Protein AF-A0A8T5S603-F1 (afdb_monomer)

Solvent-accessible surface area (backbone atoms only — not comparable to full-atom values): 5965 Å² total; pe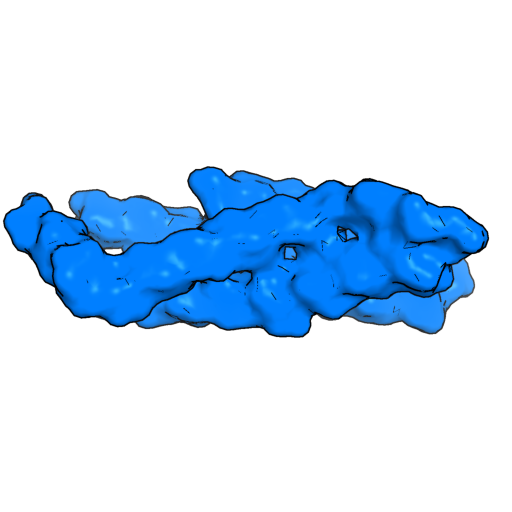r-residue (Å²): 108,43,32,60,37,17,38,50,42,12,53,53,24,48,55,54,23,68,76,29,55,94,42,60,78,76,19,47,64,27,65,56,34,18,59,38,18,40,52,17,13,52,28,32,47,52,19,59,55,28,67,79,71,44,93,61,48,66,59,28,46,53,40,31,46,51,16,25,48,41,23,38,72,41,25,48,58,50,18,48,41,57,17,62,66,76,43,100,59,78,47,91,41,80,42,40,56,22,21,54,46,21,49,56,51,36,52,45,60,66,34,64,75,52,36,51,60,62,69,75,108

pLDDT: mean 87.83, std 9.68, range [55.69, 97.62]

Mean predicted aligned error: 4.92 Å

Structure (mmCIF, N/CA/C/O backbone):
data_AF-A0A8T5S603-F1
#
_entry.id   AF-A0A8T5S603-F1
#
loop_
_atom_site.group_PDB
_atom_site.id
_atom_site.type_symbol
_atom_site.label_atom_id
_atom_site.label_alt_id
_atom_site.label_comp_id
_atom_site.label_asym_id
_atom_site.label_entity_id
_atom_site.label_seq_id
_atom_site.pdbx_PDB_ins_code
_atom_site.Cartn_x
_atom_site.Cartn_y
_atom_site.Cartn_z
_atom_site.occupancy
_atom_site.B_iso_or_equiv
_atom_site.auth_seq_id
_atom_site.auth_comp_id
_atom_site.auth_asym_id
_atom_site.auth_atom_id
_atom_site.pdbx_PDB_model_num
ATOM 1 N N . MET A 1 1 ? 4.869 -1.767 8.976 1.00 86.56 1 MET A N 1
ATOM 2 C CA . MET A 1 1 ? 5.707 -2.254 7.857 1.00 86.56 1 MET A CA 1
ATOM 3 C C . MET A 1 1 ? 5.125 -1.909 6.481 1.00 86.56 1 MET A C 1
ATOM 5 O O . MET A 1 1 ? 5.875 -1.384 5.674 1.00 86.56 1 MET A O 1
ATOM 9 N N . ALA A 1 2 ? 3.818 -2.098 6.217 1.00 90.88 2 ALA A N 1
ATOM 10 C CA . ALA A 1 2 ? 3.201 -1.730 4.925 1.00 90.88 2 ALA A CA 1
ATOM 11 C C . ALA A 1 2 ? 3.449 -0.265 4.504 1.00 90.88 2 ALA A C 1
ATOM 13 O O . ALA A 1 2 ? 3.831 -0.029 3.366 1.00 90.88 2 ALA A O 1
ATOM 14 N N . PHE A 1 3 ? 3.336 0.699 5.427 1.00 91.88 3 PHE A N 1
ATOM 15 C CA . PHE A 1 3 ? 3.730 2.101 5.200 1.00 91.88 3 PHE A CA 1
ATOM 16 C C . PHE A 1 3 ? 5.142 2.227 4.595 1.00 91.88 3 PHE A C 1
ATOM 18 O O . PHE A 1 3 ? 5.314 2.709 3.479 1.00 91.88 3 PHE A O 1
ATOM 25 N N . ILE A 1 4 ? 6.146 1.716 5.312 1.00 93.25 4 ILE A N 1
ATOM 26 C CA . ILE A 1 4 ? 7.565 1.837 4.951 1.00 93.25 4 ILE A CA 1
ATOM 27 C C . ILE A 1 4 ? 7.849 1.163 3.606 1.00 93.25 4 ILE A C 1
ATOM 29 O O . ILE A 1 4 ? 8.516 1.741 2.758 1.00 93.25 4 ILE A O 1
ATOM 33 N N . LEU A 1 5 ? 7.326 -0.044 3.386 1.00 94.12 5 LEU A N 1
ATOM 34 C CA . LEU A 1 5 ? 7.613 -0.798 2.165 1.00 94.12 5 LEU A CA 1
ATOM 35 C C . LEU A 1 5 ? 6.969 -0.176 0.923 1.00 94.12 5 LEU A C 1
ATOM 37 O O . LEU A 1 5 ? 7.609 -0.125 -0.122 1.00 94.12 5 LEU A O 1
ATOM 41 N N . ASN A 1 6 ? 5.745 0.349 1.029 1.00 92.88 6 ASN A N 1
ATOM 42 C CA . ASN A 1 6 ? 5.133 1.074 -0.087 1.00 92.88 6 ASN A CA 1
ATOM 43 C C . ASN A 1 6 ? 5.858 2.404 -0.346 1.00 92.88 6 ASN A C 1
ATOM 45 O O . ASN A 1 6 ? 6.055 2.772 -1.498 1.00 92.88 6 ASN A O 1
ATOM 49 N N . PHE A 1 7 ? 6.357 3.080 0.694 1.00 92.62 7 PHE A N 1
ATOM 50 C CA . PHE A 1 7 ? 7.216 4.252 0.513 1.00 92.62 7 PHE A CA 1
ATOM 51 C C . PHE A 1 7 ? 8.514 3.910 -0.238 1.00 92.62 7 PHE A C 1
ATOM 53 O O . PHE A 1 7 ? 8.836 4.563 -1.228 1.00 92.62 7 PHE A O 1
ATOM 60 N N . ILE A 1 8 ? 9.223 2.852 0.177 1.00 92.88 8 ILE A N 1
ATOM 61 C CA . ILE A 1 8 ? 10.445 2.376 -0.494 1.00 92.88 8 ILE A CA 1
ATOM 62 C C . ILE A 1 8 ? 10.154 2.004 -1.950 1.00 92.88 8 ILE A C 1
ATOM 64 O O . ILE A 1 8 ? 10.891 2.428 -2.836 1.00 92.88 8 ILE A O 1
ATOM 68 N N . ASN A 1 9 ? 9.067 1.273 -2.215 1.00 91.44 9 ASN A N 1
ATOM 69 C CA . ASN A 1 9 ? 8.650 0.939 -3.577 1.00 91.44 9 ASN A CA 1
ATOM 70 C C . ASN A 1 9 ? 8.373 2.194 -4.416 1.00 91.44 9 ASN A C 1
ATOM 72 O O . ASN A 1 9 ? 8.751 2.240 -5.583 1.00 91.44 9 ASN A O 1
ATOM 76 N N . GLY A 1 10 ? 7.745 3.218 -3.834 1.00 88.75 10 GLY A N 1
ATOM 77 C CA . GLY A 1 10 ? 7.529 4.496 -4.506 1.00 88.75 10 GLY A CA 1
ATOM 78 C C . GLY A 1 10 ? 8.847 5.180 -4.879 1.00 88.75 10 GLY A C 1
ATOM 79 O O . GLY A 1 10 ? 9.020 5.559 -6.032 1.00 88.75 10 GLY A O 1
ATOM 80 N N . ILE A 1 11 ? 9.801 5.267 -3.943 1.00 90.69 11 ILE A N 1
ATOM 81 C CA . ILE A 1 11 ? 11.124 5.868 -4.186 1.00 90.69 11 ILE A CA 1
ATOM 82 C C . ILE A 1 11 ? 11.912 5.075 -5.234 1.00 90.69 11 ILE A C 1
ATOM 84 O O . ILE A 1 11 ? 12.465 5.657 -6.164 1.00 90.69 11 ILE A O 1
ATOM 88 N N . ALA A 1 12 ? 11.933 3.746 -5.127 1.00 87.81 12 ALA A N 1
ATOM 89 C CA . ALA A 1 12 ? 12.627 2.887 -6.080 1.00 87.81 12 ALA A CA 1
ATOM 90 C C . ALA A 1 12 ? 12.036 3.003 -7.494 1.00 87.81 12 ALA A C 1
ATOM 92 O O . ALA A 1 12 ? 12.784 3.026 -8.475 1.00 87.81 12 ALA A O 1
ATOM 93 N N . ALA A 1 13 ? 10.710 3.146 -7.606 1.00 86.19 13 ALA A N 1
ATOM 94 C CA . ALA A 1 13 ? 10.050 3.425 -8.875 1.00 86.19 13 ALA A CA 1
ATOM 95 C C . ALA A 1 13 ? 10.449 4.802 -9.430 1.00 86.19 13 ALA A C 1
ATOM 97 O O . ALA A 1 13 ? 10.723 4.900 -10.622 1.00 86.19 13 ALA A O 1
ATOM 98 N N . THR A 1 14 ? 10.575 5.841 -8.591 1.00 86.50 14 THR A N 1
ATOM 99 C CA . THR A 1 14 ? 11.101 7.150 -9.022 1.00 86.50 14 THR A CA 1
ATOM 100 C C . THR A 1 14 ? 12.509 7.026 -9.598 1.00 86.50 14 THR A C 1
ATOM 102 O O . THR A 1 14 ? 12.776 7.557 -10.672 1.00 86.50 14 THR A O 1
ATOM 105 N N . THR A 1 15 ? 13.413 6.311 -8.923 1.00 84.25 15 THR A N 1
ATOM 106 C CA . THR A 1 15 ? 14.794 6.144 -9.397 1.00 84.25 15 THR A CA 1
ATOM 107 C C . THR A 1 15 ? 14.847 5.422 -10.743 1.00 84.25 15 THR A C 1
ATOM 109 O O . THR A 1 15 ? 15.549 5.868 -11.649 1.00 84.25 15 THR A O 1
ATOM 112 N N . ARG A 1 16 ? 14.081 4.335 -10.908 1.00 81.81 16 ARG A N 1
ATOM 113 C CA . ARG A 1 16 ? 14.026 3.606 -12.185 1.00 81.81 16 ARG A CA 1
ATOM 114 C C . ARG A 1 16 ? 13.375 4.415 -13.297 1.00 81.81 16 ARG A C 1
ATOM 116 O O . ARG A 1 16 ? 13.887 4.397 -14.409 1.00 81.81 16 ARG A O 1
ATOM 123 N N . MET A 1 17 ? 12.325 5.172 -12.981 1.00 84.19 17 MET A N 1
ATOM 124 C CA . MET A 1 17 ? 11.711 6.109 -13.916 1.00 84.19 17 MET A CA 1
ATOM 125 C C . MET A 1 17 ? 12.756 7.096 -14.431 1.00 84.19 17 MET A C 1
ATOM 127 O O . MET A 1 17 ? 12.986 7.131 -15.629 1.00 84.19 17 MET A O 1
ATOM 131 N N . VAL A 1 18 ? 13.445 7.825 -13.542 1.00 82.62 18 VAL A N 1
ATOM 132 C CA . VAL A 1 18 ? 14.439 8.848 -13.921 1.00 82.62 18 VAL A CA 1
ATOM 133 C C . VAL A 1 18 ? 15.549 8.277 -14.804 1.00 82.62 18 VAL A C 1
ATOM 135 O O . VAL A 1 18 ? 15.926 8.904 -15.790 1.00 82.62 18 VAL A O 1
ATOM 138 N N . ASN A 1 19 ? 16.017 7.067 -14.502 1.00 78.25 19 ASN A N 1
ATOM 139 C CA . ASN A 1 19 ? 17.068 6.410 -15.280 1.00 78.25 19 ASN A CA 1
ATOM 140 C C . ASN A 1 19 ? 16.596 5.893 -16.650 1.00 78.25 19 ASN A C 1
ATOM 142 O O . ASN A 1 19 ? 17.434 5.633 -17.508 1.00 78.25 19 ASN A O 1
ATOM 146 N N . ARG A 1 20 ? 15.282 5.740 -16.861 1.00 72.69 20 ARG A N 1
ATOM 147 C CA . ARG A 1 20 ? 14.680 5.223 -18.102 1.00 72.69 20 ARG A CA 1
ATOM 148 C C . ARG A 1 20 ? 13.834 6.242 -18.864 1.00 72.69 20 ARG A C 1
ATOM 150 O O . ARG A 1 20 ? 13.239 5.890 -19.870 1.00 72.69 20 ARG A O 1
ATOM 157 N N . ILE A 1 21 ? 13.815 7.511 -18.443 1.00 62.09 21 ILE A N 1
ATOM 158 C CA . ILE A 1 21 ? 13.124 8.607 -19.151 1.00 62.09 21 ILE A CA 1
ATOM 159 C C . ILE A 1 21 ? 13.448 8.687 -20.660 1.00 62.09 21 ILE A C 1
ATOM 161 O O . ILE A 1 21 ? 12.535 9.035 -21.408 1.00 62.09 21 ILE A O 1
ATOM 165 N N . PRO A 1 22 ? 14.669 8.374 -21.154 1.00 63.91 22 PRO A N 1
ATOM 166 C CA . PRO A 1 22 ? 14.920 8.350 -22.597 1.00 63.91 22 PRO A CA 1
ATOM 167 C C . PRO A 1 22 ? 14.009 7.374 -23.368 1.00 63.91 22 PRO A C 1
ATOM 169 O O . PRO A 1 22 ? 13.685 7.652 -24.519 1.00 63.91 22 PRO A O 1
ATOM 172 N N . ASP A 1 23 ? 13.532 6.306 -22.715 1.00 70.00 23 ASP A N 1
ATOM 173 C CA . ASP A 1 23 ? 12.595 5.310 -23.243 1.00 70.00 23 ASP A CA 1
ATOM 174 C C . ASP A 1 23 ? 11.236 5.387 -22.523 1.00 70.00 23 ASP A C 1
ATOM 176 O O . ASP A 1 23 ? 10.934 4.666 -21.567 1.00 70.00 23 ASP A O 1
ATOM 180 N N . TYR A 1 24 ? 10.360 6.261 -23.028 1.00 61.19 24 TYR A N 1
ATOM 181 C CA . TYR A 1 24 ? 9.011 6.487 -22.485 1.00 61.19 24 TYR A CA 1
ATOM 182 C C . TYR A 1 24 ? 8.161 5.212 -22.342 1.00 61.19 24 TYR A C 1
ATOM 184 O O . TYR A 1 24 ? 7.322 5.137 -21.440 1.00 61.19 24 TYR A O 1
ATOM 192 N N . GLY A 1 25 ? 8.363 4.218 -23.216 1.00 65.56 25 GLY A N 1
ATOM 193 C CA . GLY A 1 25 ? 7.656 2.937 -23.160 1.00 65.56 25 GLY A CA 1
ATOM 194 C C . GLY A 1 25 ? 7.967 2.168 -21.876 1.00 65.56 25 GLY A C 1
ATOM 195 O O . GLY A 1 25 ? 7.049 1.794 -21.144 1.00 65.56 25 GLY A O 1
ATOM 196 N N . GLU A 1 26 ? 9.250 2.023 -21.550 1.00 66.88 26 GLU A N 1
ATOM 197 C CA . GLU A 1 26 ? 9.706 1.322 -20.346 1.00 66.88 26 GLU A CA 1
ATOM 198 C C . GLU A 1 26 ? 9.457 2.125 -19.063 1.00 66.88 26 GLU A C 1
ATOM 200 O O . GLU A 1 26 ? 9.198 1.560 -18.001 1.00 66.88 26 GLU A O 1
ATOM 205 N N . ALA A 1 27 ? 9.473 3.459 -19.143 1.00 71.62 27 ALA A N 1
ATOM 206 C CA . ALA A 1 27 ? 9.206 4.324 -17.995 1.00 71.62 27 ALA A CA 1
ATOM 207 C C . ALA A 1 27 ? 7.723 4.333 -17.558 1.00 71.62 27 ALA A C 1
ATOM 209 O O . ALA A 1 27 ? 7.411 4.726 -16.429 1.00 71.62 27 ALA A O 1
ATOM 210 N N . SER A 1 28 ? 6.799 3.904 -18.426 1.00 79.12 28 SER A N 1
ATOM 211 C CA . SER A 1 28 ? 5.349 4.038 -18.220 1.00 79.12 28 SER A CA 1
ATOM 212 C C . SER A 1 28 ? 4.814 3.308 -16.984 1.00 79.12 28 SER A C 1
ATOM 214 O O . SER A 1 28 ? 4.035 3.885 -16.219 1.00 79.12 28 SER A O 1
ATOM 216 N N . MET A 1 29 ? 5.286 2.087 -16.714 1.00 81.44 29 MET A N 1
ATOM 217 C CA . MET A 1 29 ? 4.887 1.354 -15.509 1.00 81.44 29 MET A CA 1
ATOM 218 C C . MET A 1 29 ? 5.371 2.044 -14.235 1.00 81.44 29 MET A C 1
ATOM 220 O O . MET A 1 29 ? 4.632 2.122 -13.250 1.00 81.44 29 MET A O 1
ATOM 224 N N . TYR A 1 30 ? 6.566 2.629 -14.254 1.00 85.12 30 TYR A N 1
ATOM 225 C CA . TYR A 1 30 ? 7.101 3.361 -13.109 1.00 85.12 30 TYR A CA 1
ATOM 226 C C . TYR A 1 30 ? 6.356 4.676 -12.849 1.00 85.12 30 TYR A C 1
ATOM 228 O O . TYR A 1 30 ? 6.128 5.017 -11.685 1.00 85.12 30 TYR A O 1
ATOM 236 N N . MET A 1 31 ? 5.900 5.360 -13.905 1.00 85.06 31 MET A N 1
ATOM 237 C CA . MET A 1 31 ? 5.105 6.592 -13.803 1.00 85.06 31 MET A CA 1
ATOM 238 C C . MET A 1 31 ? 3.772 6.386 -13.077 1.00 85.06 31 MET A C 1
ATOM 240 O O . MET A 1 31 ? 3.347 7.265 -12.329 1.00 85.06 31 MET A O 1
ATOM 244 N N . LEU A 1 32 ? 3.120 5.231 -13.249 1.00 86.38 32 LEU A N 1
ATOM 245 C CA . LEU A 1 32 ? 1.896 4.898 -12.513 1.00 86.38 32 LEU A CA 1
ATOM 246 C C . LEU A 1 32 ? 2.203 4.344 -11.114 1.00 86.38 32 LEU A C 1
ATOM 248 O O . LEU A 1 32 ? 1.505 4.645 -10.139 1.00 86.38 32 LEU A O 1
ATOM 252 N N . THR A 1 33 ? 3.262 3.542 -11.002 1.00 87.56 33 THR A N 1
ATOM 253 C CA . THR A 1 33 ? 3.585 2.830 -9.762 1.00 87.56 33 THR A CA 1
ATOM 254 C C . THR A 1 33 ? 4.118 3.744 -8.672 1.00 87.56 33 THR A C 1
ATOM 256 O O . THR A 1 33 ? 3.775 3.559 -7.502 1.00 87.56 33 THR A O 1
ATOM 259 N N . MET A 1 34 ? 4.900 4.761 -9.035 1.00 91.88 34 MET A N 1
ATOM 260 C CA . MET A 1 34 ? 5.426 5.740 -8.087 1.00 91.88 34 MET A CA 1
ATOM 261 C C . MET A 1 34 ? 4.312 6.446 -7.290 1.00 91.88 34 MET A C 1
ATOM 263 O O . MET A 1 34 ? 4.274 6.275 -6.066 1.00 91.88 34 MET A O 1
ATOM 267 N N . PRO A 1 35 ? 3.404 7.229 -7.912 1.00 92.25 35 PRO A N 1
ATOM 268 C CA . PRO A 1 35 ? 2.380 7.950 -7.167 1.00 92.25 35 PRO A CA 1
ATOM 269 C C . PRO A 1 35 ? 1.450 6.984 -6.436 1.00 92.25 35 PRO A C 1
ATOM 271 O O . PRO A 1 35 ? 1.099 7.242 -5.289 1.00 92.25 35 PRO A O 1
ATOM 274 N N . THR A 1 36 ? 1.109 5.839 -7.034 1.00 93.75 36 THR A N 1
ATOM 275 C CA . THR A 1 36 ? 0.190 4.880 -6.408 1.00 93.75 36 THR A CA 1
ATOM 276 C C . THR A 1 36 ? 0.757 4.292 -5.116 1.00 93.75 36 THR A C 1
ATOM 278 O O . THR A 1 36 ? 0.065 4.272 -4.099 1.00 93.75 36 THR A O 1
ATOM 281 N N . ASN A 1 37 ? 2.029 3.883 -5.110 1.00 93.44 37 ASN A N 1
ATOM 282 C CA . ASN A 1 37 ? 2.683 3.386 -3.898 1.00 93.44 37 ASN A CA 1
ATOM 283 C C . ASN A 1 37 ? 2.894 4.488 -2.848 1.00 93.44 37 ASN A C 1
ATOM 285 O O . ASN A 1 37 ? 2.771 4.227 -1.650 1.00 93.44 37 ASN A O 1
ATOM 289 N N . MET A 1 38 ? 3.141 5.731 -3.272 1.00 94.62 38 MET A N 1
ATOM 290 C CA . MET A 1 38 ? 3.203 6.881 -2.363 1.00 94.62 38 MET A CA 1
ATOM 291 C C . MET A 1 38 ? 1.849 7.150 -1.698 1.00 94.62 38 MET A C 1
ATOM 293 O O . MET A 1 38 ? 1.777 7.270 -0.475 1.00 94.62 38 MET A O 1
ATOM 297 N N . PHE A 1 39 ? 0.759 7.161 -2.469 1.00 96.50 39 PHE A N 1
ATOM 298 C CA . PHE A 1 39 ? -0.595 7.282 -1.929 1.00 96.50 39 PHE A CA 1
ATOM 299 C C . PHE A 1 39 ? -0.940 6.116 -1.000 1.00 96.50 39 PHE A C 1
ATOM 301 O O . PHE A 1 39 ? -1.416 6.349 0.110 1.00 96.50 39 PHE A O 1
ATOM 308 N N . ALA A 1 40 ? -0.644 4.875 -1.395 1.00 96.00 40 ALA A N 1
ATOM 309 C CA . ALA A 1 40 ? -0.844 3.706 -0.541 1.00 96.00 40 ALA A CA 1
ATOM 310 C C . ALA A 1 40 ? -0.083 3.843 0.787 1.00 96.00 40 ALA A C 1
ATOM 312 O O . ALA A 1 40 ? -0.649 3.597 1.852 1.00 96.00 40 ALA A O 1
ATOM 313 N N . SER A 1 41 ? 1.171 4.306 0.739 1.00 96.56 41 SER A N 1
ATOM 314 C CA . SER A 1 41 ? 1.961 4.616 1.930 1.00 96.56 41 SER A CA 1
ATOM 315 C C . SER A 1 41 ? 1.241 5.627 2.827 1.00 96.56 41 SER A C 1
ATOM 317 O O . SER A 1 41 ? 0.963 5.316 3.986 1.00 96.56 41 SER A O 1
ATOM 319 N N . PHE A 1 42 ? 0.820 6.781 2.304 1.00 96.88 42 PHE A N 1
ATOM 320 C CA . PHE A 1 42 ? 0.082 7.770 3.098 1.00 96.88 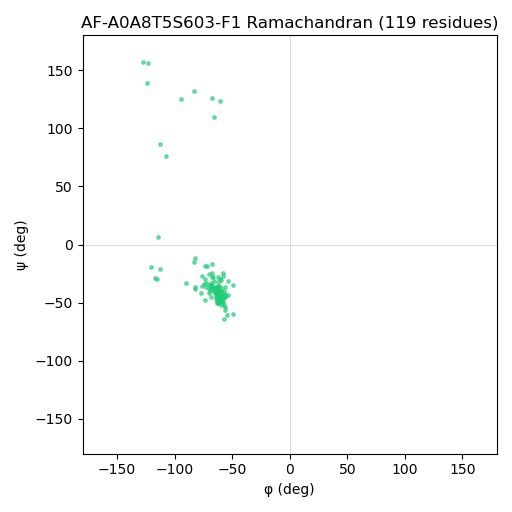42 PHE A CA 1
ATOM 321 C C . PHE A 1 42 ? -1.186 7.200 3.743 1.00 96.88 42 PHE A C 1
ATOM 323 O O . PHE A 1 42 ? -1.425 7.443 4.927 1.00 96.88 42 PHE A O 1
ATOM 330 N N . LEU A 1 43 ? -1.962 6.391 3.016 1.00 97.31 43 LEU A N 1
ATOM 331 C CA . LEU A 1 43 ? -3.162 5.745 3.556 1.00 97.31 43 LEU A CA 1
ATOM 33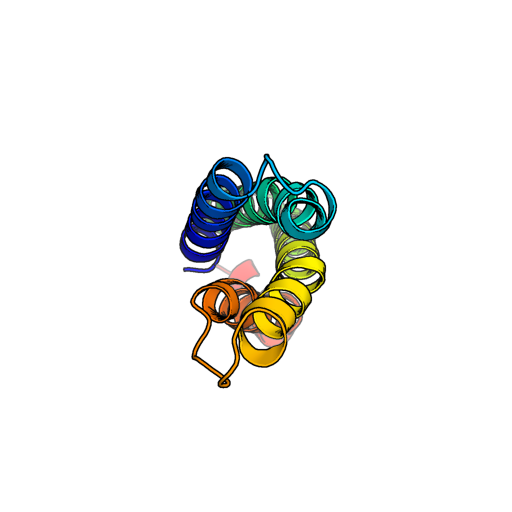2 C C . LEU A 1 43 ? -2.825 4.774 4.694 1.00 97.31 43 LEU A C 1
ATOM 334 O O . LEU A 1 43 ? -3.526 4.757 5.708 1.00 97.31 43 LEU A O 1
ATOM 338 N N . PHE A 1 44 ? -1.734 4.010 4.589 1.00 97.19 44 PHE A N 1
ATOM 339 C CA . PHE A 1 44 ? -1.265 3.156 5.683 1.00 97.19 44 PHE A CA 1
ATOM 340 C C . PHE A 1 44 ? -0.754 3.954 6.881 1.00 97.19 44 PHE A C 1
ATOM 342 O O . PHE A 1 44 ? -1.012 3.556 8.018 1.00 97.19 44 PHE A O 1
ATOM 349 N N . GLY A 1 45 ? -0.058 5.069 6.655 1.00 95.25 45 GLY A N 1
ATOM 350 C CA . GLY A 1 45 ? 0.372 5.977 7.719 1.00 95.25 45 GLY A CA 1
ATOM 351 C C . GLY A 1 45 ? -0.827 6.552 8.471 1.00 95.25 45 GLY A C 1
ATOM 352 O O . GLY A 1 45 ? -0.914 6.422 9.693 1.00 95.25 45 GLY A O 1
ATOM 353 N N . TYR A 1 4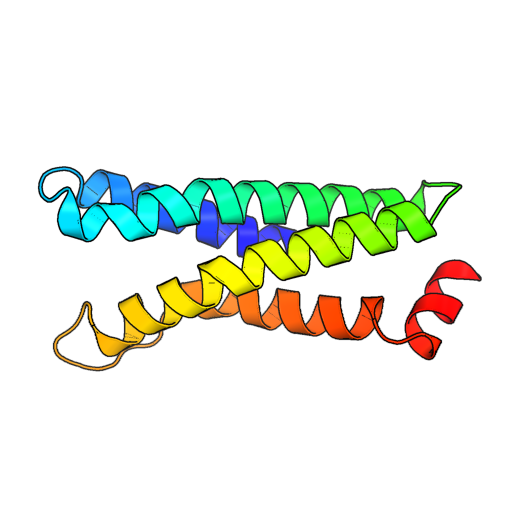6 ? -1.804 7.081 7.731 1.00 95.62 46 TYR A N 1
ATOM 354 C CA . TYR A 1 46 ? -3.052 7.607 8.280 1.00 95.62 46 TYR A CA 1
ATOM 355 C C . TYR A 1 46 ? -3.840 6.538 9.040 1.00 95.62 46 TYR A C 1
ATOM 357 O O . TYR A 1 46 ? -4.272 6.774 10.164 1.00 95.62 46 TYR A O 1
ATOM 365 N N . THR A 1 47 ? -3.959 5.336 8.471 1.00 95.06 47 THR A N 1
ATOM 366 C CA . THR A 1 47 ? -4.608 4.197 9.133 1.00 95.06 47 THR A CA 1
ATOM 367 C C . THR A 1 47 ? -3.892 3.843 10.427 1.00 95.06 47 THR A C 1
ATOM 369 O O . THR A 1 47 ? -4.537 3.706 11.456 1.00 95.06 47 THR A O 1
ATOM 372 N N . THR A 1 48 ? -2.562 3.745 10.409 1.00 93.50 48 THR A N 1
ATOM 373 C CA . THR A 1 48 ? -1.774 3.381 11.594 1.00 93.50 48 THR A CA 1
ATOM 374 C C . THR A 1 48 ? -1.989 4.386 12.720 1.00 93.50 48 THR A C 1
ATOM 376 O O . THR A 1 48 ? -2.361 3.986 13.815 1.00 93.50 48 THR A O 1
ATOM 379 N N . ILE A 1 49 ? -1.824 5.684 12.448 1.00 94.12 49 ILE A N 1
ATOM 380 C CA . ILE A 1 49 ? -2.038 6.751 13.440 1.00 94.12 49 ILE A CA 1
ATOM 381 C C . ILE A 1 49 ? -3.496 6.752 13.918 1.00 94.12 49 ILE A C 1
ATOM 383 O O . ILE A 1 49 ? -3.780 6.830 15.114 1.00 94.12 49 ILE A O 1
ATOM 387 N N . GLY A 1 50 ? -4.433 6.619 12.983 1.00 91.88 50 GLY A N 1
ATOM 388 C CA . GLY A 1 50 ? -5.857 6.625 13.261 1.00 91.88 50 GLY A CA 1
ATOM 389 C C . GLY A 1 50 ? -6.335 5.441 14.097 1.00 91.88 50 GLY A C 1
ATOM 390 O O . GLY A 1 50 ? -7.246 5.610 14.898 1.00 91.88 50 GLY A O 1
ATOM 391 N N . LEU A 1 51 ? -5.714 4.264 13.992 1.00 91.31 51 LEU A N 1
ATOM 392 C CA . LEU A 1 51 ? -6.059 3.124 14.848 1.00 91.31 51 LEU A CA 1
ATOM 393 C C . LEU A 1 51 ? -5.806 3.405 16.337 1.00 91.31 51 LEU A C 1
ATOM 395 O O . LEU A 1 51 ? -6.521 2.852 17.172 1.00 91.31 51 LEU A O 1
ATOM 399 N N . PHE A 1 52 ? -4.847 4.278 16.666 1.00 90.75 52 PHE A N 1
ATOM 400 C CA . PHE A 1 52 ? -4.558 4.678 18.047 1.00 90.75 52 PHE A CA 1
ATOM 401 C C . PHE A 1 52 ? -5.355 5.905 18.504 1.00 90.75 52 PHE A C 1
ATOM 403 O O . PHE A 1 52 ? -5.682 6.005 19.682 1.00 90.75 52 PHE A O 1
ATOM 410 N N . LEU A 1 53 ? -5.650 6.847 17.600 1.00 92.31 53 LEU A N 1
ATOM 411 C CA . LEU A 1 53 ? -6.170 8.172 17.977 1.00 92.31 53 LEU A CA 1
ATOM 412 C C . LEU A 1 53 ? -7.616 8.447 17.538 1.00 92.31 53 LEU A C 1
ATOM 414 O O . LEU A 1 53 ? -8.267 9.340 18.084 1.00 92.31 53 LEU A O 1
ATOM 418 N N . ALA A 1 54 ? -8.141 7.740 16.535 1.00 89.50 54 ALA A N 1
ATOM 419 C CA . ALA A 1 54 ? -9.437 8.069 15.953 1.00 89.50 54 ALA A CA 1
ATOM 420 C C . ALA A 1 54 ? -10.597 7.474 16.762 1.00 89.50 54 ALA A C 1
ATOM 422 O O . ALA A 1 54 ? -10.659 6.275 17.016 1.00 89.50 54 ALA A O 1
ATOM 423 N N . LYS A 1 55 ? -11.604 8.308 17.052 1.00 85.62 55 LYS A N 1
ATOM 424 C CA . LYS A 1 55 ? -12.877 7.860 17.649 1.00 85.62 55 LYS A CA 1
ATOM 425 C C . LYS A 1 55 ? -13.694 6.961 16.712 1.00 85.62 55 LYS A C 1
ATOM 427 O O . LYS A 1 55 ? -14.477 6.142 17.171 1.00 85.62 55 LYS A O 1
ATOM 432 N N . LYS A 1 56 ? -13.540 7.133 15.393 1.00 89.19 56 LYS A N 1
ATOM 433 C CA . LYS A 1 56 ? -14.252 6.373 14.351 1.00 89.19 56 LYS A CA 1
ATOM 434 C C . LYS A 1 56 ? -13.304 5.386 13.670 1.00 89.19 56 LYS A C 1
ATOM 436 O O . LYS A 1 56 ? -12.848 5.634 12.554 1.00 89.19 56 LYS A O 1
ATOM 441 N N . LYS A 1 57 ? -12.999 4.274 14.343 1.00 89.69 57 LYS A N 1
ATOM 442 C CA . LYS A 1 57 ? -12.043 3.268 13.852 1.00 89.69 57 LYS A CA 1
ATOM 443 C C . LYS A 1 57 ? -12.455 2.633 12.521 1.00 89.69 57 LYS A C 1
ATOM 445 O O . LYS A 1 57 ? -11.584 2.331 11.713 1.00 89.69 57 LYS A O 1
ATOM 450 N N . ASP A 1 58 ? -13.751 2.515 12.228 1.00 91.75 58 ASP A N 1
ATOM 451 C CA . ASP A 1 58 ? -14.216 1.953 10.949 1.00 91.75 58 ASP A CA 1
ATOM 452 C C . ASP A 1 58 ? -13.774 2.778 9.733 1.00 91.75 58 ASP A C 1
ATOM 454 O O . ASP A 1 58 ? -13.454 2.211 8.692 1.00 91.75 58 ASP A O 1
ATOM 458 N N . LEU A 1 59 ? -13.654 4.105 9.863 1.00 93.12 59 LEU A N 1
ATOM 459 C CA . LEU A 1 59 ? -13.082 4.924 8.789 1.00 93.12 59 LEU A CA 1
ATOM 460 C C . LEU A 1 59 ? -11.623 4.540 8.529 1.00 93.12 59 LEU A C 1
ATOM 462 O O . LEU A 1 59 ? -11.211 4.455 7.378 1.00 93.12 59 LEU A O 1
ATOM 466 N N . MET A 1 60 ? -10.859 4.243 9.583 1.00 95.06 60 MET A N 1
ATOM 467 C CA . MET A 1 60 ? -9.462 3.823 9.451 1.00 95.06 60 MET A CA 1
ATOM 468 C C . MET A 1 60 ? -9.363 2.454 8.784 1.00 95.06 60 MET A C 1
ATOM 470 O O . MET A 1 60 ? -8.468 2.231 7.974 1.00 95.06 60 MET A O 1
ATOM 474 N N . ARG A 1 61 ? -10.321 1.560 9.056 1.00 94.62 61 ARG A N 1
ATOM 475 C CA . ARG A 1 61 ? -10.439 0.280 8.352 1.00 94.62 61 ARG A CA 1
ATOM 476 C C . ARG A 1 61 ? -10.575 0.486 6.848 1.00 94.62 61 ARG A C 1
ATOM 478 O O . ARG A 1 61 ? -9.810 -0.104 6.091 1.00 94.62 61 ARG A O 1
ATOM 485 N N . TYR A 1 62 ? -11.518 1.324 6.418 1.00 95.94 62 TYR A N 1
ATOM 486 C CA . TYR A 1 62 ? -11.754 1.575 4.995 1.00 95.94 62 TYR A CA 1
ATOM 487 C C . TYR A 1 62 ? -10.567 2.266 4.328 1.00 95.94 62 TYR A C 1
ATOM 489 O O . TYR A 1 62 ? -10.159 1.850 3.245 1.00 95.94 62 TYR A O 1
ATOM 497 N N . THR A 1 63 ? -9.955 3.251 4.988 1.00 96.25 63 THR A N 1
ATOM 498 C CA . THR A 1 63 ? -8.742 3.902 4.480 1.00 96.25 63 THR A CA 1
ATOM 499 C C . THR A 1 63 ? -7.591 2.907 4.326 1.00 96.25 63 THR A C 1
ATOM 501 O O . THR A 1 63 ? -6.904 2.906 3.305 1.00 96.25 63 THR A O 1
ATOM 504 N N . GLY A 1 64 ? -7.416 2.007 5.296 1.00 96.44 64 GLY A N 1
ATOM 505 C CA . GLY A 1 64 ? -6.407 0.956 5.238 1.00 96.44 64 GLY A CA 1
ATOM 506 C C . GLY A 1 64 ? -6.656 -0.014 4.091 1.00 96.44 64 GLY A C 1
ATOM 507 O O . GLY A 1 64 ? -5.733 -0.320 3.344 1.00 96.44 64 GLY A O 1
ATOM 508 N N . LEU A 1 65 ? -7.905 -0.442 3.895 1.00 97.62 65 LEU A N 1
ATOM 509 C CA . LEU A 1 65 ? -8.297 -1.309 2.781 1.00 97.62 65 LEU A CA 1
ATOM 510 C C . LEU A 1 65 ? -8.108 -0.634 1.415 1.00 97.62 65 LEU A C 1
ATOM 512 O O . LEU A 1 65 ? -7.667 -1.294 0.477 1.00 97.62 65 LEU A O 1
ATOM 516 N N . ALA A 1 66 ? -8.359 0.672 1.305 1.00 97.62 66 ALA A N 1
ATOM 517 C CA . ALA A 1 66 ? -8.036 1.431 0.099 1.00 97.62 66 ALA A CA 1
ATOM 518 C C . ALA A 1 66 ? -6.519 1.436 -0.170 1.00 97.62 66 ALA A C 1
ATOM 520 O O . ALA A 1 66 ? -6.092 1.194 -1.297 1.00 97.62 66 ALA A O 1
ATOM 521 N N . GLY A 1 67 ? -5.697 1.619 0.871 1.00 97.00 67 GLY A N 1
ATOM 522 C CA . GLY A 1 67 ? -4.239 1.502 0.769 1.00 97.00 67 GLY A CA 1
ATOM 523 C C . GLY A 1 67 ? -3.779 0.110 0.325 1.00 97.00 67 GLY A C 1
ATOM 524 O O . GLY A 1 67 ? -2.909 -0.006 -0.536 1.00 97.00 67 GLY A O 1
ATOM 525 N N . VAL A 1 68 ? -4.405 -0.948 0.853 1.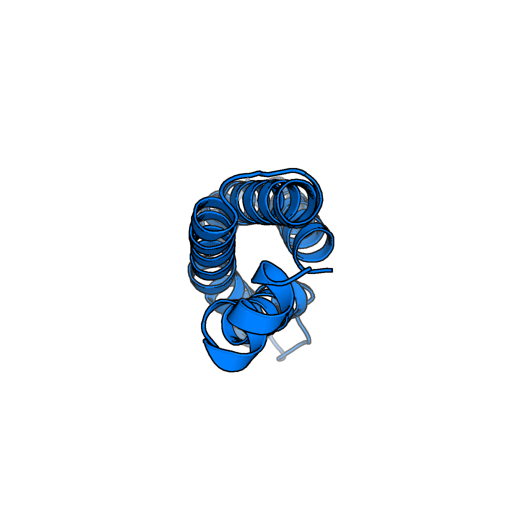00 97.38 68 VAL A N 1
ATOM 526 C CA . VAL A 1 68 ? -4.164 -2.339 0.435 1.00 97.38 68 VAL A CA 1
ATOM 527 C C . VAL A 1 68 ? -4.475 -2.526 -1.044 1.00 97.38 68 VAL A C 1
ATOM 529 O O . VAL A 1 68 ? -3.645 -3.070 -1.769 1.00 97.38 68 VAL A O 1
ATOM 532 N N . PHE A 1 69 ? -5.637 -2.056 -1.493 1.00 97.31 69 PHE A N 1
ATOM 533 C CA . PHE A 1 69 ? -6.046 -2.174 -2.887 1.00 97.31 69 PHE A CA 1
ATOM 534 C C . PHE A 1 69 ? -5.049 -1.490 -3.828 1.00 97.31 69 PHE A C 1
ATOM 536 O O . PHE A 1 69 ? -4.574 -2.126 -4.764 1.00 97.31 69 PHE A O 1
ATOM 543 N N . LEU A 1 70 ? -4.665 -0.241 -3.543 1.00 96.31 70 LEU A N 1
ATOM 544 C CA . LEU A 1 70 ? -3.696 0.502 -4.356 1.00 96.31 70 LEU A CA 1
ATOM 545 C C . LEU A 1 70 ? -2.325 -0.188 -4.409 1.00 96.31 70 LEU A C 1
ATOM 547 O O . LEU A 1 70 ? -1.752 -0.343 -5.487 1.00 96.31 70 LEU A O 1
ATOM 551 N N . ALA A 1 71 ? -1.822 -0.642 -3.258 1.00 95.75 71 ALA A N 1
ATOM 552 C CA . ALA A 1 71 ? -0.538 -1.334 -3.171 1.00 95.75 71 ALA A CA 1
ATOM 553 C C . ALA A 1 71 ? -0.517 -2.632 -3.991 1.00 95.75 71 ALA A C 1
ATOM 555 O O . ALA A 1 71 ? 0.468 -2.932 -4.658 1.00 95.75 71 ALA A O 1
ATOM 556 N N . ILE A 1 72 ? -1.600 -3.410 -3.952 1.00 95.44 72 ILE A N 1
ATOM 557 C CA . ILE A 1 72 ? -1.712 -4.687 -4.670 1.00 95.44 72 ILE A CA 1
ATOM 558 C C . ILE A 1 72 ? -1.902 -4.450 -6.168 1.00 95.44 72 ILE A C 1
ATOM 560 O O . ILE A 1 72 ? -1.198 -5.066 -6.967 1.00 95.44 72 ILE A O 1
ATOM 564 N N . ALA A 1 73 ? -2.823 -3.555 -6.538 1.00 94.25 73 ALA A N 1
ATOM 565 C CA . ALA A 1 73 ? -3.228 -3.324 -7.922 1.00 94.25 73 ALA A CA 1
ATOM 566 C C . ALA A 1 73 ? -2.069 -2.878 -8.815 1.00 94.25 73 ALA A C 1
ATOM 568 O O . ALA A 1 73 ? -2.073 -3.187 -10.001 1.00 94.25 73 ALA A O 1
ATOM 569 N N . VAL A 1 74 ? -1.079 -2.179 -8.253 1.00 91.44 74 VAL A N 1
ATOM 570 C CA . VAL A 1 74 ? 0.068 -1.677 -9.019 1.00 91.44 74 VAL A CA 1
ATOM 571 C C . VAL A 1 74 ? 1.391 -2.323 -8.592 1.00 91.44 74 VAL A C 1
ATOM 573 O O . VAL A 1 74 ? 2.273 -2.530 -9.422 1.00 91.44 74 VAL A O 1
ATOM 576 N N . GLY A 1 75 ? 1.528 -2.739 -7.330 1.00 90.31 75 GLY A N 1
ATOM 577 C CA . GLY A 1 75 ? 2.747 -3.379 -6.831 1.00 90.31 75 GLY A CA 1
ATOM 578 C C . GLY A 1 75 ? 2.989 -4.786 -7.380 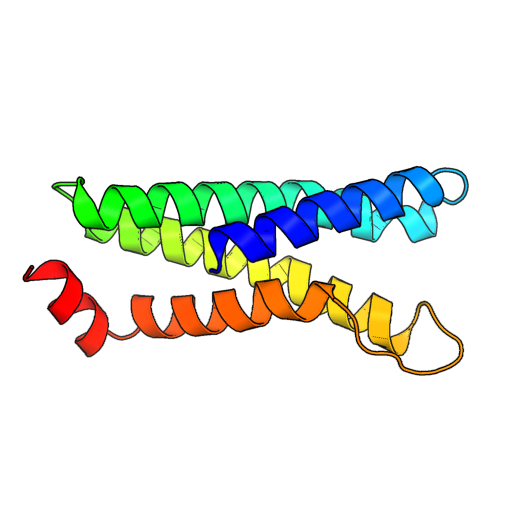1.00 90.31 75 GLY A C 1
ATOM 579 O O . GLY A 1 75 ? 4.128 -5.098 -7.718 1.00 90.31 75 GLY A O 1
ATOM 580 N N . PHE A 1 76 ? 1.959 -5.638 -7.491 1.00 92.50 76 PHE A N 1
ATOM 581 C CA . PHE A 1 76 ? 2.145 -6.985 -8.054 1.00 92.50 76 PHE A CA 1
ATOM 582 C C . PHE A 1 76 ? 2.475 -6.967 -9.550 1.00 92.50 76 PHE A C 1
ATOM 584 O O . PHE A 1 76 ? 3.422 -7.660 -9.920 1.00 92.50 76 PHE A O 1
ATOM 591 N N . PRO A 1 77 ? 1.782 -6.184 -10.403 1.00 91.56 77 PRO A N 1
ATOM 592 C CA . PRO A 1 77 ? 2.172 -6.053 -11.804 1.00 91.56 77 PRO A CA 1
ATOM 593 C C . PRO A 1 77 ? 3.613 -5.574 -11.977 1.00 91.56 77 PRO A C 1
ATOM 595 O O . PRO A 1 77 ? 4.357 -6.194 -12.727 1.00 91.56 77 PRO A O 1
ATOM 598 N N . LEU A 1 78 ? 4.043 -4.551 -11.225 1.00 88.75 78 LEU A N 1
ATOM 599 C CA . LEU A 1 78 ? 5.427 -4.075 -11.304 1.00 88.75 78 LEU A CA 1
ATOM 600 C C . LEU A 1 78 ? 6.429 -5.140 -10.840 1.00 88.75 78 LEU A C 1
ATOM 602 O O . LEU A 1 78 ? 7.489 -5.315 -11.441 1.00 88.75 78 LEU A O 1
ATOM 606 N N . ALA A 1 79 ? 6.122 -5.853 -9.755 1.00 90.50 79 ALA A N 1
ATOM 607 C CA . ALA A 1 79 ? 6.977 -6.934 -9.288 1.00 90.50 79 ALA A CA 1
ATOM 608 C C . ALA A 1 79 ? 7.084 -8.044 -10.342 1.00 90.50 79 ALA A C 1
ATOM 610 O O . ALA A 1 79 ? 8.183 -8.499 -10.615 1.00 90.50 79 ALA A O 1
ATOM 611 N N . PHE A 1 80 ? 5.979 -8.430 -10.981 1.00 89.88 80 PHE A N 1
ATOM 612 C CA . PHE A 1 80 ? 5.990 -9.427 -12.049 1.00 89.88 80 PHE A CA 1
ATOM 613 C C . PHE A 1 80 ? 6.829 -8.967 -13.248 1.00 89.88 80 PHE A C 1
ATOM 615 O O . PHE A 1 80 ? 7.725 -9.686 -13.680 1.00 89.88 80 PHE A O 1
ATOM 622 N N . ASP A 1 81 ? 6.588 -7.754 -13.742 1.00 86.94 81 ASP A N 1
ATOM 623 C CA . ASP A 1 81 ? 7.325 -7.190 -14.873 1.00 86.94 81 ASP A CA 1
ATOM 624 C C . ASP A 1 81 ? 8.837 -7.132 -14.601 1.00 86.94 81 ASP A C 1
ATOM 626 O O . ASP A 1 81 ? 9.643 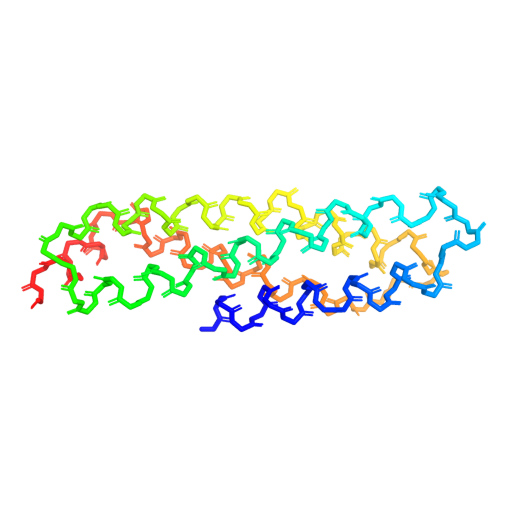-7.684 -15.349 1.00 86.94 81 ASP A O 1
ATOM 630 N N . SER A 1 82 ? 9.224 -6.591 -13.445 1.00 84.50 82 SER A N 1
ATOM 631 C CA . SER A 1 82 ? 10.636 -6.512 -13.055 1.00 84.50 82 SER A CA 1
ATOM 632 C C . SER A 1 82 ? 11.298 -7.867 -12.781 1.00 84.50 82 SER A C 1
ATOM 634 O O . SER A 1 82 ? 12.518 -7.966 -12.890 1.00 84.50 82 SER A O 1
ATOM 636 N N . MET A 1 83 ? 10.536 -8.906 -12.416 1.00 86.12 83 MET A N 1
ATOM 637 C CA . MET A 1 83 ? 11.077 -10.254 -12.202 1.00 86.12 83 MET A CA 1
ATOM 638 C C . MET A 1 83 ? 11.231 -11.040 -13.500 1.00 86.12 83 MET A C 1
ATOM 640 O O . MET A 1 83 ? 12.171 -11.820 -13.595 1.00 86.12 83 MET A O 1
ATOM 644 N N . PHE A 1 84 ? 10.315 -10.886 -14.459 1.00 85.12 84 PHE A N 1
ATOM 645 C CA . PHE A 1 84 ? 10.195 -11.811 -15.592 1.00 85.12 84 PHE A CA 1
ATOM 646 C C . PHE A 1 84 ? 10.373 -11.173 -16.972 1.00 85.12 84 PHE A C 1
ATOM 648 O O . PHE A 1 84 ? 10.604 -11.911 -17.925 1.00 85.12 84 PHE A O 1
ATOM 655 N N . LEU A 1 85 ? 10.233 -9.850 -17.103 1.00 80.94 85 LEU A N 1
ATOM 656 C CA . LEU A 1 85 ? 10.188 -9.168 -18.403 1.00 80.94 85 LEU A CA 1
ATOM 657 C C . LEU A 1 85 ? 11.350 -8.189 -18.622 1.00 80.94 85 LEU A C 1
ATOM 659 O O . LEU A 1 85 ? 11.778 -8.010 -19.756 1.00 80.94 85 LEU A O 1
ATOM 663 N N . GLU A 1 86 ? 11.905 -7.593 -17.564 1.00 74.88 86 GLU A N 1
ATOM 664 C CA . GLU A 1 86 ? 13.012 -6.628 -17.697 1.00 74.88 86 GLU A CA 1
ATOM 665 C C . GLU A 1 86 ? 14.413 -7.249 -17.814 1.00 74.88 86 GLU A C 1
ATOM 667 O O . GLU A 1 86 ? 15.367 -6.547 -18.146 1.00 74.88 86 GLU A O 1
ATOM 672 N N . GLY A 1 87 ? 14.569 -8.534 -17.491 1.00 65.25 87 GLY A N 1
ATOM 673 C CA . GLY A 1 87 ? 15.861 -9.223 -17.471 1.00 65.25 87 GLY A CA 1
ATOM 674 C C . GLY A 1 87 ? 15.884 -10.454 -18.371 1.00 65.25 87 GLY A C 1
ATOM 675 O O . GLY A 1 87 ? 14.848 -11.055 -18.637 1.00 65.25 87 GLY A O 1
ATOM 676 N N . SER A 1 88 ? 17.079 -10.859 -18.813 1.00 55.69 88 SER A N 1
ATOM 677 C CA . SER A 1 88 ? 17.277 -12.125 -19.539 1.00 55.69 88 SER A CA 1
ATOM 678 C C . SER A 1 88 ? 17.040 -13.351 -18.655 1.00 55.69 88 SER A C 1
ATOM 680 O O . SER A 1 88 ? 16.639 -14.396 -19.158 1.00 55.69 88 SER A O 1
ATOM 682 N N . ASP A 1 89 ? 17.260 -13.198 -17.345 1.00 62.09 89 ASP A N 1
ATOM 683 C CA . ASP A 1 89 ? 17.066 -14.231 -16.336 1.00 62.09 89 ASP A CA 1
ATOM 684 C C . ASP A 1 89 ? 16.099 -13.750 -15.245 1.00 62.09 89 ASP A C 1
ATOM 686 O O . ASP A 1 89 ? 16.214 -12.606 -14.782 1.00 62.09 89 ASP A O 1
ATOM 690 N N . PRO A 1 90 ? 15.182 -14.616 -14.773 1.00 68.62 90 PRO A N 1
ATOM 691 C CA . PRO A 1 90 ? 14.308 -14.278 -13.666 1.00 68.62 90 PRO A CA 1
ATOM 692 C C . PRO A 1 90 ? 15.104 -13.959 -12.401 1.00 68.62 90 PRO A C 1
ATOM 694 O O . PRO A 1 90 ? 15.872 -14.786 -11.907 1.00 68.62 90 PRO A O 1
ATOM 697 N N . SER A 1 91 ? 14.897 -12.768 -11.841 1.00 74.75 91 SER A N 1
ATOM 698 C CA . SER A 1 91 ? 15.587 -12.317 -10.628 1.00 74.75 91 SER A CA 1
ATOM 699 C C . SER A 1 91 ? 14.598 -11.827 -9.576 1.00 74.75 91 SER A C 1
ATOM 701 O O . SER A 1 91 ? 13.457 -11.489 -9.880 1.00 74.75 91 SER A O 1
ATOM 703 N N . PHE A 1 92 ? 15.003 -11.836 -8.304 1.00 77.00 92 PHE A N 1
ATOM 704 C CA . PHE A 1 92 ? 14.141 -11.366 -7.222 1.00 77.00 92 PHE A CA 1
ATOM 705 C C . PHE A 1 92 ? 13.910 -9.854 -7.328 1.00 77.00 92 PHE A C 1
ATOM 707 O O . PHE A 1 92 ? 14.862 -9.073 -7.317 1.00 77.00 92 PHE A O 1
ATOM 714 N N . SER A 1 93 ? 12.643 -9.434 -7.351 1.00 82.88 93 SER A N 1
ATOM 715 C CA . SER A 1 93 ? 12.289 -8.017 -7.357 1.00 82.88 93 SER A CA 1
ATOM 716 C C . SER A 1 93 ? 12.014 -7.501 -5.955 1.00 82.88 93 SER A C 1
ATOM 718 O O . SER A 1 93 ? 11.112 -7.971 -5.262 1.00 82.88 93 SER A O 1
ATOM 720 N N . MET A 1 94 ? 12.724 -6.442 -5.567 1.00 83.94 94 MET A N 1
ATOM 721 C CA . MET A 1 94 ? 12.447 -5.713 -4.327 1.00 83.94 94 MET A CA 1
ATOM 722 C C . MET A 1 94 ? 11.010 -5.166 -4.260 1.00 83.94 94 MET A C 1
ATOM 724 O O . MET A 1 94 ? 10.478 -4.994 -3.162 1.00 83.94 94 MET A O 1
ATOM 728 N N . PHE A 1 95 ? 10.355 -4.950 -5.411 1.00 88.75 95 PHE A N 1
ATOM 729 C CA . PHE A 1 95 ? 9.000 -4.406 -5.474 1.00 88.75 95 PHE A CA 1
ATOM 730 C C . PHE A 1 95 ? 7.936 -5.363 -4.920 1.00 88.75 95 PHE A C 1
ATOM 732 O O . PHE A 1 95 ? 6.858 -4.894 -4.561 1.00 88.75 95 PHE A O 1
ATOM 739 N N . ILE A 1 96 ? 8.227 -6.664 -4.768 1.00 91.75 96 ILE A N 1
ATOM 740 C CA . ILE A 1 96 ? 7.263 -7.666 -4.273 1.00 91.75 96 ILE A CA 1
ATOM 741 C C . ILE A 1 96 ? 6.927 -7.504 -2.781 1.00 91.75 96 ILE A C 1
ATOM 743 O O . ILE A 1 96 ? 5.846 -7.884 -2.331 1.00 91.75 96 ILE A O 1
ATOM 747 N N . MET A 1 97 ? 7.821 -6.909 -1.986 1.00 92.19 97 MET A N 1
ATOM 748 C CA . MET A 1 97 ? 7.664 -6.868 -0.527 1.00 92.19 97 MET A CA 1
ATOM 749 C C . MET A 1 97 ? 6.512 -5.959 -0.077 1.00 92.19 97 MET A C 1
ATOM 751 O O . MET A 1 97 ? 5.758 -6.320 0.829 1.00 92.19 97 MET A O 1
ATOM 755 N N . GLY A 1 98 ? 6.345 -4.801 -0.722 1.00 92.50 98 GLY A N 1
ATOM 756 C CA . GLY A 1 98 ? 5.225 -3.881 -0.491 1.00 92.50 98 GLY A CA 1
ATOM 757 C C . GLY A 1 98 ? 3.845 -4.540 -0.634 1.00 92.50 98 GLY A C 1
ATOM 758 O O . GLY A 1 98 ? 3.110 -4.580 0.356 1.00 92.50 98 GLY A O 1
ATOM 759 N N . PRO A 1 99 ? 3.484 -5.098 -1.806 1.00 94.38 99 PRO A N 1
ATOM 760 C CA . PRO A 1 99 ? 2.184 -5.723 -2.031 1.00 94.38 99 PRO A CA 1
ATOM 761 C C . PRO A 1 99 ? 1.952 -6.969 -1.164 1.00 94.38 99 PRO A C 1
ATOM 763 O O . PRO A 1 99 ? 0.843 -7.140 -0.662 1.00 94.38 99 PRO A O 1
ATOM 766 N N . VAL A 1 100 ? 2.973 -7.797 -0.899 1.00 95.50 100 VAL A N 1
ATOM 767 C CA . VAL A 1 100 ? 2.838 -8.966 -0.005 1.00 95.50 100 VAL A CA 1
ATOM 768 C C . VAL A 1 100 ? 2.488 -8.540 1.420 1.00 95.50 100 VAL A C 1
ATOM 770 O O . VAL A 1 100 ? 1.536 -9.049 2.014 1.00 95.50 100 VAL A O 1
ATOM 773 N N . VAL A 1 101 ? 3.214 -7.569 1.981 1.00 96.06 101 VAL A N 1
ATOM 774 C CA . VAL A 1 101 ? 2.923 -7.079 3.336 1.00 96.06 101 VAL A CA 1
ATOM 775 C C . 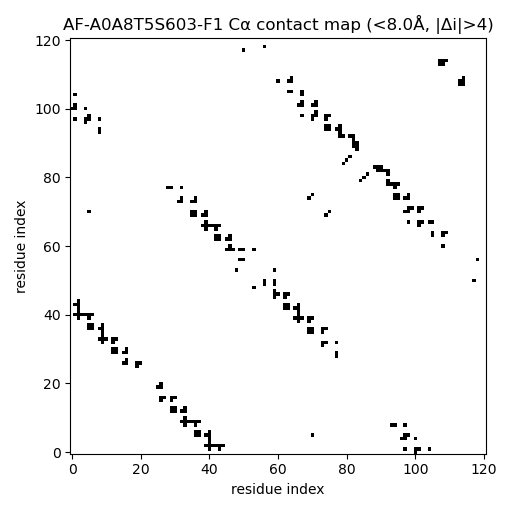VAL A 1 101 ? 1.590 -6.329 3.379 1.00 96.06 101 VAL A C 1
ATOM 777 O O . VAL A 1 101 ? 0.848 -6.474 4.352 1.00 96.06 101 VAL A O 1
ATOM 780 N N . SER A 1 102 ? 1.236 -5.581 2.331 1.00 96.75 102 SER A N 1
ATOM 781 C CA . SER A 1 102 ? -0.095 -4.978 2.195 1.00 96.75 102 SER A CA 1
ATOM 782 C C . SER A 1 102 ? -1.204 -6.031 2.186 1.00 96.75 102 SER A C 1
ATOM 784 O O . SER A 1 102 ? -2.218 -5.839 2.849 1.00 96.75 102 SER A O 1
ATOM 786 N N . LEU A 1 103 ? -1.014 -7.168 1.515 1.00 96.50 103 LEU A N 1
ATOM 787 C CA . LEU A 1 103 ? -1.986 -8.263 1.493 1.00 96.50 103 LEU A CA 1
ATOM 788 C C . LEU A 1 103 ? -2.203 -8.867 2.888 1.00 96.50 103 LEU A C 1
ATOM 790 O O . LEU A 1 103 ? -3.346 -9.086 3.291 1.00 96.50 103 LEU A O 1
ATOM 794 N N . LEU A 1 104 ? -1.133 -9.044 3.669 1.00 96.00 104 LEU A N 1
ATOM 795 C CA . LEU A 1 104 ? -1.241 -9.472 5.069 1.00 96.00 104 LEU A CA 1
ATOM 796 C C . LEU A 1 104 ? -2.029 -8.463 5.918 1.00 96.00 104 LEU A C 1
ATOM 798 O O . LEU A 1 104 ? -2.893 -8.857 6.701 1.00 96.00 104 LEU A O 1
ATOM 802 N N . VAL A 1 105 ? -1.784 -7.159 5.741 1.00 95.00 105 VAL A N 1
ATOM 803 C CA . VAL A 1 105 ? -2.571 -6.110 6.414 1.00 95.00 105 VAL A CA 1
ATOM 804 C C . VAL A 1 105 ? -4.035 -6.156 5.970 1.00 95.00 105 VAL A C 1
ATOM 806 O O . VAL A 1 105 ? -4.930 -6.064 6.808 1.00 95.00 105 VAL A O 1
ATOM 809 N N . GLY A 1 106 ? -4.290 -6.366 4.679 1.00 95.88 106 GLY A N 1
ATOM 810 C CA . GLY A 1 106 ? -5.629 -6.560 4.130 1.00 95.88 106 GLY A CA 1
ATOM 811 C C . GLY A 1 106 ? -6.373 -7.706 4.797 1.00 95.88 106 GLY A C 1
ATOM 812 O O . GLY A 1 106 ? -7.519 -7.529 5.201 1.00 95.88 106 GLY A O 1
ATOM 813 N N . PHE A 1 107 ? -5.712 -8.846 5.004 1.00 95.94 107 PHE A N 1
ATOM 814 C CA . PHE A 1 107 ? -6.302 -9.981 5.711 1.00 95.94 107 PHE A CA 1
ATOM 815 C C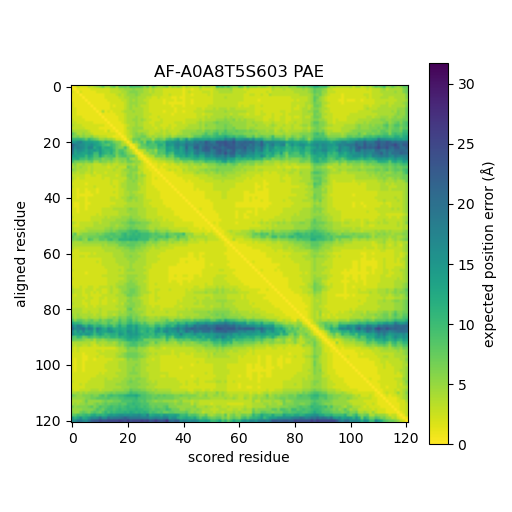 . PHE A 1 107 ? -6.712 -9.623 7.148 1.00 95.94 107 PHE A C 1
ATOM 817 O O . PHE A 1 107 ? -7.819 -9.951 7.580 1.00 95.94 107 PHE A O 1
ATOM 824 N N . VAL A 1 108 ? -5.861 -8.889 7.873 1.00 93.44 108 VAL A N 1
ATOM 825 C CA . VAL A 1 108 ? -6.163 -8.419 9.236 1.00 93.44 108 VAL A CA 1
ATOM 826 C C . VAL A 1 108 ? -7.355 -7.459 9.246 1.00 93.44 108 VAL A C 1
ATOM 828 O O . VAL A 1 108 ? -8.240 -7.596 10.089 1.00 93.44 108 VAL A O 1
ATOM 831 N N . LEU A 1 109 ? -7.402 -6.508 8.309 1.00 93.38 109 LEU A N 1
ATOM 832 C CA . LEU A 1 109 ? -8.477 -5.518 8.223 1.00 93.38 109 LEU A CA 1
ATOM 833 C C . LEU A 1 109 ? -9.796 -6.120 7.714 1.00 93.38 109 LEU A C 1
ATOM 835 O O . LEU A 1 109 ? -10.863 -5.687 8.140 1.00 93.38 109 LEU A O 1
ATOM 839 N N . LEU A 1 110 ? -9.773 -7.117 6.829 1.00 95.25 110 LEU A N 1
ATOM 840 C CA . LEU A 1 110 ? -10.983 -7.789 6.338 1.00 95.25 110 LEU A CA 1
ATOM 841 C C . LEU A 1 110 ? -11.560 -8.767 7.365 1.00 95.25 110 LEU A C 1
ATOM 843 O O . LEU A 1 110 ? -12.779 -8.869 7.488 1.00 95.25 110 LEU A O 1
ATOM 847 N N . SER A 1 111 ? -10.711 -9.444 8.138 1.00 94.75 111 SER A N 1
ATOM 848 C CA . SER A 1 111 ? -11.146 -10.417 9.138 1.00 94.75 111 SER A CA 1
ATOM 849 C C . SER A 1 111 ? -11.935 -9.758 10.271 1.00 94.75 111 SER A C 1
ATOM 851 O O . SER A 1 111 ? -11.370 -9.090 11.136 1.00 94.75 111 SER A O 1
ATOM 853 N N . SER A 1 112 ? -13.246 -10.011 10.331 1.00 88.06 112 SER A N 1
ATOM 854 C CA . SER A 1 112 ? -14.126 -9.472 11.380 1.00 88.06 112 SER A CA 1
ATOM 855 C C . SER A 1 112 ? -13.653 -9.833 12.792 1.00 88.06 112 SER A C 1
ATOM 857 O O . SER A 1 112 ? -13.714 -9.007 13.698 1.00 88.06 112 SER A O 1
ATOM 859 N N . LYS A 1 113 ? -13.112 -11.044 12.987 1.00 91.38 113 LYS A N 1
ATOM 860 C CA . LYS A 1 113 ? -12.587 -11.489 14.289 1.00 91.38 113 LYS A CA 1
ATOM 861 C C . LYS A 1 113 ? -11.367 -10.674 14.724 1.00 91.38 113 LYS A C 1
ATOM 863 O O . LYS A 1 113 ? -11.235 -10.370 15.907 1.00 91.38 113 LYS A O 1
ATOM 868 N N . MET A 1 114 ? -10.468 -10.354 13.794 1.00 90.38 114 MET A N 1
ATOM 869 C CA . MET A 1 114 ? -9.261 -9.576 14.093 1.00 90.38 114 MET A CA 1
ATOM 870 C C . MET A 1 114 ? -9.594 -8.091 14.240 1.00 90.38 114 MET A C 1
ATOM 872 O O . MET A 1 114 ? -9.144 -7.469 15.197 1.00 90.38 114 MET A O 1
ATOM 876 N N . TRP A 1 115 ? -10.452 -7.556 13.367 1.00 90.50 115 TRP A N 1
ATOM 877 C CA . TRP A 1 115 ? -10.928 -6.176 13.444 1.00 90.50 115 TRP A CA 1
ATOM 878 C C . TRP A 1 115 ? -11.620 -5.871 14.772 1.00 90.50 115 TRP A C 1
ATOM 880 O O . TRP A 1 115 ? -11.287 -4.887 15.427 1.00 90.50 115 TRP A O 1
ATOM 890 N N . ASN A 1 116 ? -12.523 -6.747 15.222 1.00 88.75 116 ASN A N 1
ATOM 891 C CA . ASN A 1 116 ? -13.239 -6.534 16.478 1.00 88.75 116 ASN A CA 1
ATOM 892 C C . ASN A 1 116 ? -12.283 -6.442 17.671 1.00 88.75 116 ASN A C 1
ATOM 894 O O . ASN A 1 116 ? -12.481 -5.585 18.521 1.00 88.75 116 ASN A O 1
ATOM 898 N N . LYS A 1 117 ? -11.202 -7.236 17.694 1.00 87.69 117 LYS A N 1
ATOM 899 C CA . LYS A 1 117 ? -10.169 -7.127 18.737 1.00 87.69 117 LYS A CA 1
ATOM 900 C C . LYS A 1 117 ? -9.457 -5.773 18.732 1.00 87.69 117 LYS A C 1
ATOM 902 O O . LYS A 1 117 ? -9.096 -5.286 19.793 1.00 87.69 117 LYS A O 1
ATOM 907 N N . ILE A 1 118 ? -9.243 -5.178 17.559 1.00 84.00 118 ILE A N 1
ATOM 908 C CA . ILE A 1 118 ? -8.606 -3.858 17.412 1.00 84.00 118 ILE A CA 1
ATOM 909 C C . ILE A 1 118 ? -9.576 -2.735 17.812 1.00 84.00 118 ILE A C 1
ATOM 911 O O . ILE A 1 118 ? -9.160 -1.710 18.354 1.00 84.00 118 ILE A O 1
ATOM 915 N N . ASN A 1 119 ? -10.870 -2.922 17.549 1.00 79.12 119 ASN A N 1
ATOM 916 C CA . ASN A 1 119 ? -11.903 -1.937 17.854 1.00 79.12 119 ASN A CA 1
ATOM 917 C C . ASN A 1 119 ? -12.272 -1.885 19.348 1.00 79.12 119 ASN A C 1
ATOM 919 O O . ASN A 1 119 ? -12.701 -0.844 19.826 1.00 79.12 119 ASN A O 1
ATOM 923 N N . THR A 1 120 ? -12.101 -2.990 20.082 1.00 72.12 120 THR A N 1
ATOM 924 C CA . THR A 1 120 ? -12.417 -3.084 21.522 1.00 72.12 120 THR A CA 1
ATOM 925 C C . THR A 1 120 ? -11.334 -2.547 22.458 1.00 72.12 120 THR A C 1
ATOM 927 O O . THR A 1 120 ? -11.590 -2.437 23.654 1.00 72.12 120 THR A O 1
ATOM 930 N N . VAL A 1 121 ? -10.133 -2.274 21.939 1.00 59.78 121 VAL A N 1
ATOM 931 C CA . VAL A 1 121 ? -9.046 -1.583 22.662 1.00 59.78 121 VAL A CA 1
ATOM 932 C C . VAL A 1 121 ? -9.264 -0.081 22.577 1.00 59.78 121 VAL A C 1
ATOM 934 O O . VAL A 1 121 ? -8.989 0.623 23.564 1.00 59.78 121 VAL A O 1
#

Radius of gyration: 15.8 Å; Cα contacts (8 Å, |Δi|>4): 150; chains: 1; bounding box: 32×23×46 Å

Foldseek 3Di:
DLLVLLQVLLVVLVVVLVVCVVPCVVNVLSVLSNVLSNQLSVLVVCLVVCLVDPPCNVVSLVSLLSSLCSLQVSLVVVQCCVQPPPDPHGDGDSSNVNNVVSVVSNVQSPDPVNVVVSVVD

Nearest PDB structures (foldseek):
  2rld-assembly1_B  TM=5.321E-01  e=3.142E+00  Bacteroides thetaiotaomicron VPI-5482

Sequence (121 aa):
MAFILNFINGIAATTRMVNRIPDYGEASMYMLTMPTNMFASFLFGYTTIGLFLAKKKDLMRYTGLAGVFLAIAVGFPLAFDSMFLEGSDPSFSMFIMGPVVSLLVGFVLLSSKMWNKINTV

Secondary structure (DSSP, 8-state):
-HHHHHHHHHHHHHHHHHHHTT-HHHHHHHHHHHHHHHHHHHHHHHHHHHHHH-S-HHHHHHHHHHHHHHHHHHHHHHHHHHHHTSSSS----GGGHHHHHHHHHHHHHH-HHHHHHHH--